Protein AF-A0A2J8TMK9-F1 (afdb_monomer)

Structure (mmCIF, N/CA/C/O backbone):
data_AF-A0A2J8TMK9-F1
#
_entry.id   AF-A0A2J8TMK9-F1
#
loop_
_atom_site.group_PDB
_atom_site.id
_atom_site.type_symbol
_atom_site.label_atom_id
_atom_site.label_alt_id
_atom_site.label_comp_id
_atom_site.label_asym_id
_atom_site.label_entity_id
_atom_site.label_seq_id
_atom_site.pdbx_PDB_ins_code
_atom_site.Cartn_x
_atom_site.Cartn_y
_atom_site.Cartn_z
_atom_site.occupancy
_atom_site.B_iso_or_equiv
_atom_site.auth_seq_id
_atom_site.auth_comp_id
_atom_site.auth_asym_id
_atom_site.auth_atom_id
_atom_site.pdbx_PDB_model_num
ATOM 1 N N . MET A 1 1 ? 7.540 -0.771 7.418 1.00 76.62 1 MET A N 1
ATOM 2 C CA . MET A 1 1 ? 7.944 0.410 6.617 1.00 76.62 1 MET A CA 1
ATOM 3 C C . MET A 1 1 ? 6.931 0.632 5.501 1.00 76.62 1 MET A C 1
ATOM 5 O O . MET A 1 1 ? 6.559 -0.346 4.865 1.00 76.62 1 MET A O 1
ATOM 9 N N . PRO A 1 2 ? 6.520 1.877 5.216 1.00 89.06 2 PRO A N 1
ATOM 10 C CA . PRO A 1 2 ? 5.528 2.160 4.183 1.00 89.06 2 PRO A CA 1
ATOM 11 C C . PRO A 1 2 ? 6.121 2.072 2.771 1.00 89.06 2 PRO A C 1
ATOM 13 O O . PRO A 1 2 ? 7.049 2.805 2.436 1.00 89.06 2 PRO A O 1
ATOM 16 N N . GLY A 1 3 ? 5.531 1.226 1.923 1.00 96.31 3 GLY A N 1
ATOM 17 C CA . GLY A 1 3 ? 5.799 1.164 0.481 1.00 96.31 3 GLY A CA 1
ATOM 18 C C . GLY A 1 3 ? 7.265 0.950 0.071 1.00 96.31 3 GLY A C 1
ATOM 19 O O . GLY A 1 3 ? 8.169 0.742 0.888 1.00 96.31 3 GLY A O 1
ATOM 20 N N . PHE A 1 4 ? 7.501 0.975 -1.238 1.00 96.06 4 PHE A N 1
ATOM 21 C CA . PHE A 1 4 ? 8.842 1.002 -1.821 1.00 96.06 4 PHE A CA 1
ATOM 22 C C . PHE A 1 4 ? 9.214 2.413 -2.270 1.00 96.06 4 PHE A C 1
ATOM 24 O O . PHE A 1 4 ? 8.444 3.062 -2.977 1.00 96.06 4 PHE A O 1
ATOM 31 N N . ASP A 1 5 ? 10.408 2.857 -1.880 1.00 93.25 5 ASP A N 1
ATOM 32 C CA . ASP A 1 5 ? 10.991 4.132 -2.301 1.00 93.25 5 ASP A CA 1
ATOM 33 C C . ASP A 1 5 ? 12.183 3.870 -3.223 1.00 93.25 5 ASP A C 1
ATOM 35 O O . ASP A 1 5 ? 13.347 3.986 -2.847 1.00 93.25 5 ASP A O 1
ATOM 39 N N . TYR A 1 6 ? 11.865 3.379 -4.419 1.00 93.00 6 TYR A N 1
ATOM 40 C CA . TYR A 1 6 ? 12.842 3.057 -5.448 1.00 93.00 6 TYR A CA 1
ATOM 41 C C . TYR A 1 6 ? 12.525 3.818 -6.724 1.00 93.00 6 TYR A C 1
ATOM 43 O O . TYR A 1 6 ? 11.364 4.077 -7.053 1.00 93.00 6 TYR A O 1
ATOM 51 N N . LYS A 1 7 ? 13.572 4.108 -7.495 1.00 92.19 7 LYS A N 1
ATOM 52 C CA . LYS A 1 7 ? 13.417 4.534 -8.879 1.00 92.19 7 LYS A CA 1
ATOM 53 C C . LYS A 1 7 ? 13.152 3.296 -9.733 1.00 92.19 7 LYS A C 1
ATOM 55 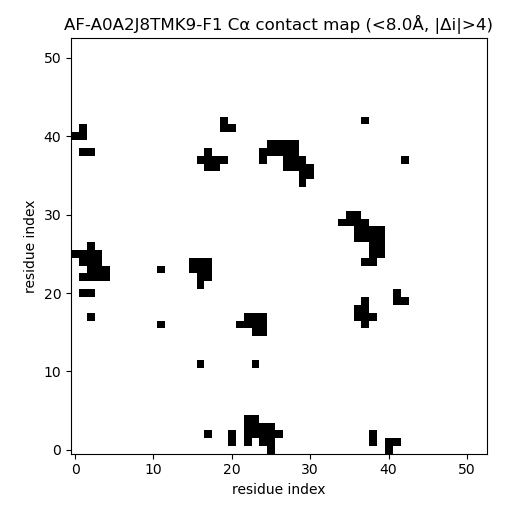O O . LYS A 1 7 ? 14.055 2.506 -9.988 1.00 92.19 7 LYS A O 1
ATOM 60 N N . PHE A 1 8 ? 11.905 3.119 -10.147 1.00 91.75 8 PHE A N 1
ATOM 61 C CA . PHE A 1 8 ? 11.524 2.034 -11.046 1.00 91.75 8 PHE A CA 1
ATOM 62 C C . PHE A 1 8 ? 11.935 2.366 -12.484 1.00 91.75 8 PHE A C 1
ATOM 64 O O . PHE A 1 8 ? 11.906 3.530 -12.884 1.00 91.75 8 PHE A O 1
ATOM 71 N N . LEU A 1 9 ? 12.300 1.337 -13.257 1.00 94.88 9 LEU A N 1
ATOM 72 C CA . LEU A 1 9 ? 12.597 1.470 -14.689 1.00 94.88 9 LEU A CA 1
ATOM 73 C C . LEU A 1 9 ? 11.378 1.983 -15.468 1.00 94.88 9 LEU A C 1
ATOM 75 O O . LEU A 1 9 ? 11.510 2.816 -16.358 1.00 94.88 9 LEU A O 1
ATOM 79 N N . GLU A 1 10 ? 10.188 1.526 -15.079 1.00 95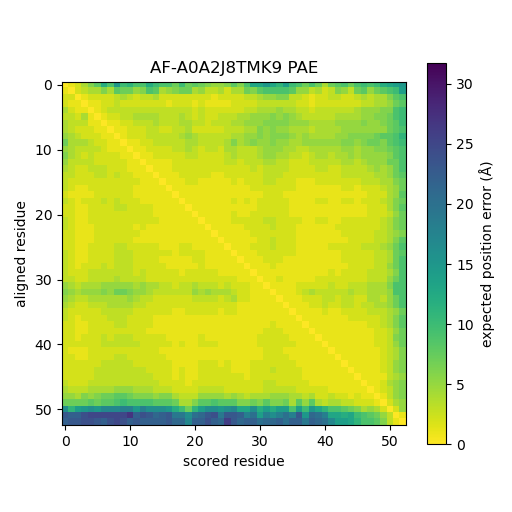.00 10 GLU A N 1
ATOM 80 C CA . GLU A 1 10 ? 8.910 1.946 -15.646 1.00 95.00 10 GLU A CA 1
ATOM 81 C C . GLU A 1 10 ? 7.977 2.475 -14.559 1.00 95.00 10 GLU A C 1
ATOM 83 O O . GLU A 1 10 ? 8.037 2.059 -13.398 1.00 95.00 10 GLU A O 1
ATOM 88 N N . LYS A 1 11 ? 7.059 3.371 -14.943 1.00 93.25 11 LYS A N 1
ATOM 89 C CA . LYS A 1 11 ? 6.054 3.899 -14.019 1.00 93.25 11 LYS A CA 1
ATOM 90 C C . LYS A 1 11 ? 5.132 2.765 -13.541 1.00 93.25 11 LYS A C 1
ATOM 92 O O . LYS A 1 11 ? 4.450 2.152 -14.367 1.00 93.25 11 LYS A O 1
ATOM 97 N N . PRO A 1 12 ? 5.019 2.524 -12.221 1.00 94.00 12 PRO A N 1
ATOM 98 C CA . PRO A 1 12 ? 4.128 1.494 -11.706 1.00 94.00 12 PRO A CA 1
ATOM 99 C C . PRO A 1 12 ? 2.666 1.765 -12.080 1.00 94.00 12 PRO A C 1
ATOM 101 O O . PRO A 1 12 ? 2.171 2.894 -12.001 1.00 94.00 12 PRO A O 1
ATOM 104 N N . LYS A 1 13 ? 1.946 0.707 -12.464 1.00 95.88 13 LYS A N 1
ATOM 105 C CA . LYS A 1 13 ? 0.504 0.778 -12.751 1.00 95.88 13 LYS A CA 1
ATOM 106 C C . LYS A 1 13 ? -0.251 1.206 -11.490 1.00 95.88 13 LYS A C 1
ATOM 108 O O . LYS A 1 13 ? 0.055 0.718 -10.407 1.00 95.88 13 LYS A O 1
ATOM 113 N N . ARG A 1 14 ? -1.304 2.027 -11.628 1.00 94.81 14 ARG A N 1
ATOM 114 C CA . ARG A 1 14 ? -2.083 2.559 -10.482 1.00 94.81 14 ARG A CA 1
ATOM 115 C C . ARG A 1 14 ? -2.554 1.482 -9.499 1.00 94.81 14 ARG A C 1
ATOM 117 O O . ARG A 1 14 ? -2.475 1.698 -8.301 1.00 94.81 14 ARG A O 1
ATOM 124 N N . ARG A 1 15 ? -2.966 0.307 -9.990 1.00 95.31 15 ARG A N 1
ATOM 125 C CA . ARG A 1 15 ? -3.401 -0.835 -9.155 1.00 95.31 15 ARG A CA 1
ATOM 126 C C . ARG A 1 15 ? -2.318 -1.419 -8.232 1.00 95.31 15 ARG A C 1
ATOM 128 O O . ARG A 1 15 ? -2.628 -2.254 -7.393 1.00 95.31 15 ARG A O 1
ATOM 135 N N . LEU A 1 16 ? -1.051 -1.068 -8.457 1.00 96.31 16 LEU A N 1
ATOM 136 C CA . LEU A 1 16 ? 0.095 -1.508 -7.657 1.00 96.31 16 LEU A CA 1
ATOM 137 C C . LEU A 1 16 ? 0.488 -0.470 -6.597 1.00 96.31 16 LEU A C 1
ATOM 139 O O . LEU A 1 16 ? 1.351 -0.747 -5.766 1.00 96.31 16 LEU A O 1
ATOM 143 N N . LEU A 1 17 ? -0.121 0.717 -6.634 1.00 97.44 17 LEU A N 1
ATOM 144 C CA . LEU A 1 17 ? 0.141 1.794 -5.693 1.00 97.44 17 LEU A CA 1
ATOM 145 C C . LEU A 1 17 ? -0.783 1.668 -4.485 1.00 97.44 17 LEU A C 1
ATOM 147 O O . LEU A 1 17 ? -1.975 1.403 -4.628 1.00 97.44 17 LEU A O 1
ATOM 151 N N . CYS A 1 18 ? -0.224 1.893 -3.302 1.00 98.00 18 CYS A N 1
ATOM 152 C CA . CYS A 1 18 ? -0.985 2.003 -2.071 1.00 98.00 18 CYS A CA 1
ATOM 153 C C . CYS A 1 18 ? -1.8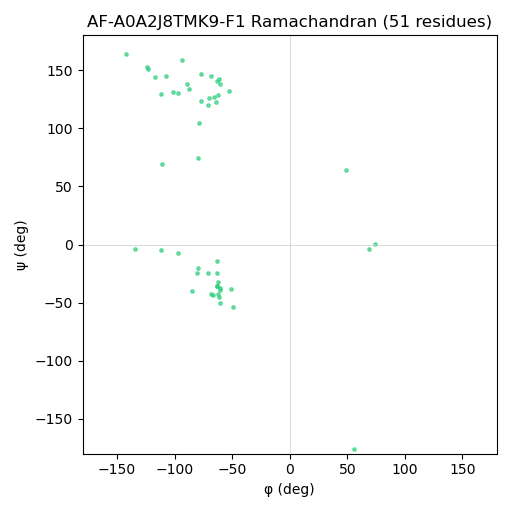01 3.307 -2.092 1.00 98.00 18 CYS A C 1
ATOM 1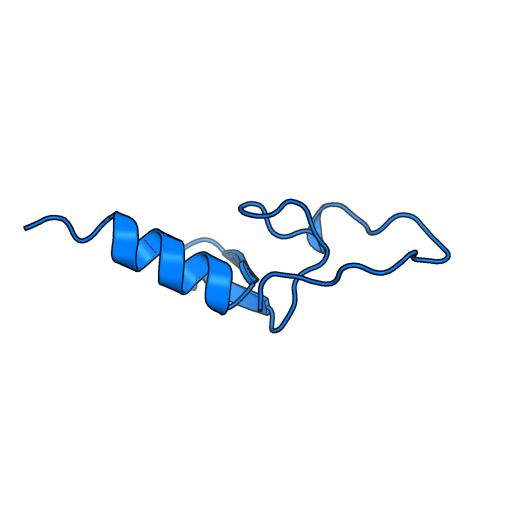55 O O . CYS A 1 18 ? -1.199 4.374 -2.245 1.00 98.00 18 CYS A O 1
ATOM 157 N N . PRO A 1 19 ? -3.129 3.273 -1.878 1.00 97.12 19 PRO A N 1
ATOM 158 C CA . PRO A 1 19 ? -3.941 4.489 -1.810 1.00 97.12 19 PRO A CA 1
ATOM 159 C C . PRO A 1 19 ? -3.570 5.429 -0.653 1.00 97.12 19 PRO A C 1
ATOM 161 O O . PRO A 1 19 ? -3.821 6.623 -0.750 1.00 97.12 19 PRO A O 1
ATOM 164 N N . LEU A 1 20 ? -2.963 4.907 0.422 1.00 97.00 20 LEU A N 1
ATOM 165 C CA . LEU A 1 20 ? -2.618 5.686 1.618 1.00 97.00 20 LEU A CA 1
ATOM 166 C C . LEU A 1 20 ? -1.278 6.422 1.496 1.00 97.00 20 LEU A C 1
ATOM 168 O O . LEU A 1 20 ? -1.168 7.560 1.931 1.00 97.00 20 LEU A O 1
ATOM 172 N N . CYS A 1 21 ? -0.253 5.792 0.910 1.00 97.19 21 CYS A N 1
ATOM 173 C CA . CYS A 1 21 ? 1.084 6.395 0.816 1.00 97.19 21 CYS A CA 1
ATOM 174 C C . CYS A 1 21 ? 1.515 6.767 -0.609 1.00 97.19 21 CYS A C 1
ATOM 176 O O . CYS A 1 21 ? 2.599 7.313 -0.791 1.00 97.19 21 CYS A O 1
ATOM 178 N N . GLY A 1 22 ? 0.722 6.435 -1.634 1.00 96.00 22 GLY A N 1
ATOM 179 C CA . GLY A 1 22 ? 1.009 6.737 -3.043 1.00 96.00 22 GLY A CA 1
ATOM 180 C C . GLY A 1 22 ? 2.182 5.961 -3.659 1.00 96.00 22 GLY A C 1
ATOM 181 O O . GLY A 1 22 ? 2.432 6.080 -4.858 1.00 96.00 22 GLY A O 1
ATOM 182 N N . LYS A 1 23 ? 2.891 5.148 -2.870 1.00 97.19 23 LYS A N 1
ATOM 183 C CA . LYS A 1 23 ? 4.048 4.348 -3.294 1.00 97.19 23 LYS A CA 1
ATOM 184 C C . LYS A 1 23 ? 3.630 2.931 -3.706 1.00 97.19 23 LYS A C 1
ATOM 186 O O . LYS A 1 23 ? 2.577 2.457 -3.265 1.00 97.19 23 LYS A O 1
ATOM 191 N N . PRO A 1 24 ? 4.437 2.215 -4.512 1.00 97.31 24 PRO A N 1
ATOM 192 C 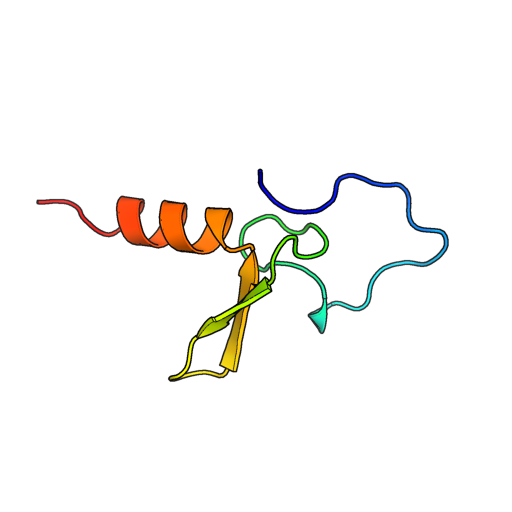CA . PRO A 1 24 ? 4.232 0.791 -4.753 1.00 97.31 24 PRO A CA 1
ATOM 193 C C . PRO A 1 24 ? 4.142 0.023 -3.438 1.00 97.31 24 PRO A C 1
ATOM 195 O O . PRO A 1 24 ? 4.947 0.247 -2.529 1.00 97.31 24 PRO A O 1
ATOM 198 N N . MET A 1 25 ? 3.130 -0.837 -3.332 1.00 97.62 25 MET A N 1
ATOM 199 C CA . MET A 1 25 ? 2.810 -1.514 -2.080 1.00 97.62 25 MET A CA 1
ATOM 200 C C . MET A 1 25 ? 3.957 -2.417 -1.624 1.00 97.62 25 MET A C 1
ATOM 202 O O . MET A 1 25 ? 4.423 -3.265 -2.384 1.00 97.62 25 MET A O 1
ATOM 206 N N . ARG A 1 26 ? 4.369 -2.258 -0.365 1.00 97.31 26 ARG A N 1
ATOM 207 C CA . ARG A 1 26 ? 5.222 -3.213 0.347 1.00 97.31 26 ARG A CA 1
ATOM 208 C C . ARG A 1 26 ? 4.319 -4.103 1.182 1.00 97.31 26 ARG A C 1
ATOM 210 O O . ARG A 1 26 ? 3.473 -3.563 1.888 1.00 97.31 26 ARG A O 1
ATOM 217 N N . GLU A 1 27 ? 4.507 -5.417 1.071 1.00 97.56 27 GLU A N 1
ATOM 218 C CA . GLU A 1 27 ? 3.702 -6.422 1.785 1.00 97.56 27 GLU A CA 1
ATOM 219 C C . GLU A 1 27 ? 2.197 -6.138 1.614 1.00 97.56 27 GLU A C 1
ATOM 221 O O . GLU A 1 27 ? 1.521 -5.731 2.558 1.00 97.56 27 GLU A O 1
ATOM 226 N N . PRO A 1 28 ? 1.676 -6.224 0.370 1.00 97.62 28 PRO A N 1
ATOM 227 C CA . PRO A 1 28 ? 0.308 -5.828 0.085 1.00 97.62 28 PRO A CA 1
ATOM 228 C C . PRO A 1 28 ? -0.698 -6.737 0.794 1.00 97.62 28 PRO A C 1
ATOM 230 O O . PRO A 1 28 ? -0.699 -7.9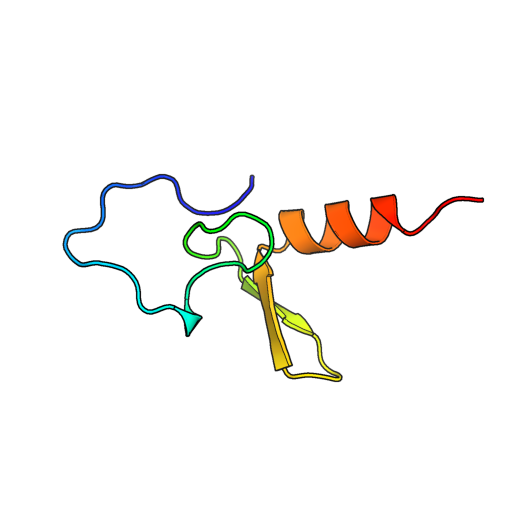49 0.587 1.00 97.62 28 PRO A O 1
ATOM 233 N N . VAL A 1 29 ? -1.614 -6.129 1.540 1.00 97.56 29 VAL A N 1
ATOM 234 C CA . VAL A 1 29 ? -2.777 -6.789 2.146 1.00 97.56 29 VAL A CA 1
ATOM 235 C C . VAL A 1 29 ? -4.046 -6.372 1.411 1.00 97.56 29 VAL A C 1
ATOM 237 O O . VAL A 1 29 ? -4.148 -5.236 0.942 1.00 97.56 29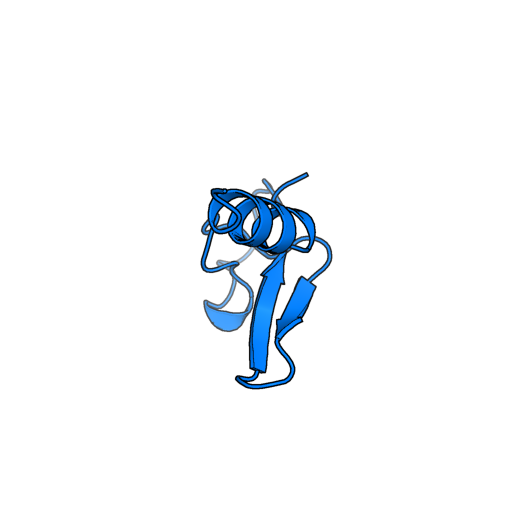 VAL A O 1
ATOM 240 N N . GLN A 1 30 ? -5.008 -7.289 1.278 1.00 97.88 30 GLN A N 1
ATOM 241 C CA . GLN A 1 30 ? -6.281 -7.043 0.597 1.00 97.88 30 GLN A CA 1
ATOM 242 C C . GLN A 1 30 ? -7.435 -7.053 1.600 1.00 97.88 30 GLN A C 1
ATOM 244 O O . GLN A 1 30 ? -7.599 -8.013 2.349 1.00 97.88 30 GLN A O 1
ATOM 249 N N . VAL A 1 31 ? -8.271 -6.016 1.574 1.00 96.38 31 VAL A N 1
ATOM 250 C CA . VAL A 1 31 ? -9.500 -5.968 2.373 1.00 96.38 31 VAL A CA 1
ATOM 251 C C . VAL A 1 31 ? -10.506 -6.954 1.785 1.00 96.38 31 VAL A C 1
ATOM 253 O O . VAL A 1 31 ? -10.894 -6.828 0.623 1.00 96.38 31 VAL A O 1
ATOM 256 N N . SER A 1 32 ? -10.938 -7.939 2.572 1.00 95.62 32 SER A N 1
ATOM 257 C CA . SER A 1 32 ? -11.798 -9.035 2.103 1.00 95.62 32 SER A CA 1
ATOM 258 C C . SER A 1 32 ? -13.168 -8.568 1.602 1.00 95.62 32 SER A C 1
ATOM 260 O O . SER A 1 32 ? -13.697 -9.145 0.659 1.00 95.62 32 SER A O 1
ATOM 262 N N . THR A 1 33 ? -13.721 -7.502 2.183 1.00 96.75 33 THR A N 1
ATOM 263 C CA . THR A 1 33 ? -15.076 -7.015 1.878 1.00 96.75 33 THR A CA 1
ATOM 264 C C . THR A 1 33 ? -15.172 -6.169 0.609 1.00 96.75 33 THR A C 1
ATOM 266 O O . THR A 1 33 ? -16.245 -6.087 0.021 1.00 96.75 33 THR A O 1
ATOM 269 N N . CYS A 1 34 ? -14.081 -5.531 0.170 1.00 95.56 34 CYS A N 1
ATOM 270 C CA . CYS A 1 34 ? -14.101 -4.609 -0.976 1.00 95.56 34 CYS A CA 1
ATOM 271 C C . CYS A 1 34 ? -12.950 -4.801 -1.976 1.00 95.56 34 CYS A C 1
ATOM 273 O O . CYS A 1 34 ? -12.906 -4.119 -2.996 1.00 95.56 34 CYS A O 1
ATOM 275 N N . GLY A 1 35 ? -12.007 -5.708 -1.710 1.00 95.94 35 GLY A N 1
ATOM 276 C CA . GLY A 1 35 ? -10.919 -6.058 -2.628 1.00 95.94 35 GLY A CA 1
ATOM 277 C C . GLY A 1 35 ? -9.804 -5.014 -2.766 1.00 95.94 35 GLY A C 1
ATOM 278 O O . GLY A 1 35 ? -8.846 -5.246 -3.506 1.00 95.94 35 GLY A O 1
ATOM 279 N N . HIS A 1 36 ? -9.882 -3.881 -2.063 1.00 96.31 36 HIS A N 1
ATOM 280 C CA . HIS A 1 36 ? -8.841 -2.852 -2.091 1.00 96.31 36 HIS A CA 1
ATOM 281 C C . HIS A 1 36 ? -7.554 -3.334 -1.419 1.00 96.31 36 HIS A C 1
ATOM 283 O O . HIS A 1 36 ? -7.597 -4.079 -0.438 1.00 96.31 36 HIS A O 1
ATOM 289 N N . ARG A 1 37 ? -6.404 -2.900 -1.949 1.00 98.00 37 ARG A N 1
ATOM 290 C CA . ARG A 1 37 ? -5.078 -3.298 -1.466 1.00 98.00 37 ARG A CA 1
ATOM 291 C C . ARG A 1 37 ? -4.289 -2.113 -0.933 1.00 98.00 37 ARG A C 1
ATOM 293 O O . ARG A 1 37 ? -4.356 -1.019 -1.491 1.00 98.00 37 ARG A O 1
ATOM 300 N N . PHE A 1 38 ? -3.518 -2.367 0.116 1.00 98.25 38 PHE A N 1
ATOM 301 C CA . PHE A 1 38 ? -2.698 -1.386 0.824 1.00 98.25 38 PHE A CA 1
ATOM 302 C C . PHE A 1 38 ? -1.376 -2.031 1.248 1.00 98.25 38 PHE A C 1
ATOM 304 O O . PHE A 1 38 ? -1.285 -3.254 1.288 1.00 98.25 38 PHE A O 1
ATOM 311 N N . CYS A 1 39 ? -0.362 -1.239 1.606 1.00 98.56 39 CYS A N 1
ATOM 312 C CA . CYS A 1 39 ? 0.752 -1.779 2.395 1.00 98.56 39 CYS A CA 1
ATOM 313 C C . CYS A 1 39 ? 0.222 -2.242 3.757 1.00 98.56 39 CYS A C 1
ATOM 315 O O . CYS A 1 39 ? -0.572 -1.501 4.346 1.00 98.56 39 CYS A O 1
ATOM 317 N N . ASP A 1 40 ? 0.710 -3.368 4.281 1.00 97.75 40 ASP A N 1
ATOM 318 C CA . ASP A 1 40 ? 0.334 -3.859 5.616 1.00 97.75 40 ASP A CA 1
ATOM 319 C C . ASP A 1 40 ? 0.451 -2.758 6.683 1.00 97.75 40 ASP A C 1
ATOM 321 O O . ASP A 1 40 ? -0.540 -2.372 7.306 1.00 97.75 40 ASP A O 1
ATOM 325 N N . THR A 1 41 ? 1.623 -2.121 6.784 1.00 97.75 41 THR A N 1
ATOM 326 C CA . THR A 1 41 ? 1.848 -1.073 7.793 1.00 97.75 41 THR A CA 1
ATOM 327 C C . THR A 1 41 ? 0.945 0.145 7.613 1.00 97.75 41 THR A C 1
ATOM 329 O O . THR A 1 41 ? 0.499 0.723 8.596 1.00 97.75 41 THR A O 1
ATOM 332 N N . CYS A 1 42 ? 0.641 0.535 6.369 1.00 97.94 42 CYS A N 1
ATOM 333 C CA . CYS A 1 42 ? -0.231 1.685 6.120 1.00 97.94 42 CYS A CA 1
ATOM 334 C C . CYS A 1 42 ? -1.670 1.398 6.557 1.00 97.94 42 CYS A C 1
ATOM 336 O O . CYS A 1 42 ? -2.308 2.264 7.150 1.00 97.94 42 CYS A O 1
ATOM 338 N N . LEU A 1 43 ? -2.187 0.199 6.266 1.00 96.69 43 LEU A N 1
ATOM 339 C CA . LEU A 1 43 ? -3.542 -0.167 6.669 1.00 96.69 43 LEU A CA 1
ATOM 340 C C . LEU A 1 43 ? -3.653 -0.270 8.193 1.00 96.69 43 LEU A C 1
ATOM 342 O O . LEU A 1 43 ? -4.603 0.260 8.760 1.00 96.69 43 LEU A O 1
ATOM 346 N N . GLN A 1 44 ? -2.678 -0.894 8.859 1.00 95.62 44 GLN A N 1
ATOM 347 C CA . GLN A 1 44 ? -2.667 -1.009 10.320 1.00 95.62 44 GLN A CA 1
ATOM 348 C C . GLN A 1 44 ? -2.617 0.359 11.015 1.00 95.62 44 GLN A C 1
ATOM 350 O O . GLN A 1 44 ? -3.391 0.606 11.938 1.00 95.62 44 GLN A O 1
ATOM 355 N N . GLU A 1 45 ? -1.758 1.274 10.557 1.00 95.88 45 GLU A N 1
ATOM 356 C CA . GLU A 1 45 ? -1.682 2.640 11.092 1.00 95.88 45 GLU A CA 1
ATOM 357 C C . GLU A 1 45 ? -2.991 3.411 10.890 1.00 95.88 45 GLU A C 1
ATOM 359 O O . GLU A 1 45 ? -3.464 4.068 11.819 1.00 95.88 45 GLU A O 1
ATOM 364 N N . PHE A 1 46 ? -3.602 3.292 9.706 1.00 94.75 46 PHE A N 1
ATOM 365 C CA . PHE A 1 46 ? -4.894 3.908 9.415 1.00 94.75 46 PHE A CA 1
ATOM 366 C C . PHE A 1 46 ? -5.985 3.376 10.349 1.00 94.75 46 PHE A C 1
ATOM 368 O O . PHE A 1 46 ? -6.655 4.164 11.013 1.00 94.75 46 PHE A O 1
ATOM 375 N N . LEU A 1 47 ? -6.121 2.054 10.482 1.00 93.06 47 LEU A N 1
ATOM 376 C CA . LEU A 1 47 ? -7.104 1.444 11.382 1.00 93.06 47 LEU A CA 1
ATOM 37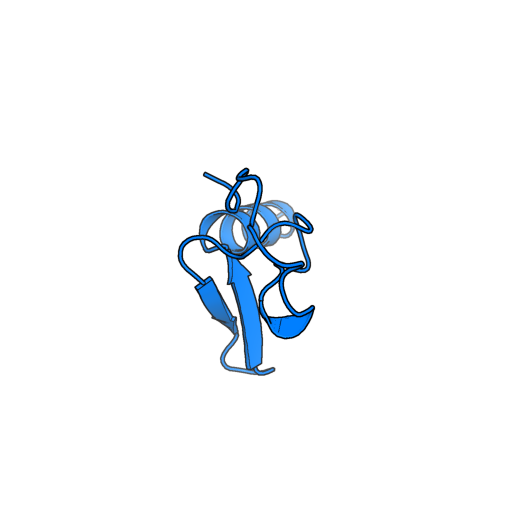7 C C . LEU A 1 47 ? -6.874 1.840 12.847 1.00 93.06 47 LEU A C 1
ATOM 379 O O . LEU A 1 47 ? -7.837 2.144 13.546 1.00 93.06 47 LEU A O 1
ATOM 383 N N . ARG A 1 48 ? -5.615 1.920 13.296 1.00 94.31 48 ARG A N 1
ATOM 384 C CA . ARG A 1 48 ? -5.270 2.402 14.641 1.00 94.31 48 ARG A CA 1
ATOM 385 C C . ARG A 1 48 ? -5.673 3.864 14.850 1.00 94.31 48 ARG A C 1
ATOM 387 O O . ARG A 1 48 ? -6.087 4.219 15.943 1.00 94.31 48 ARG A O 1
ATOM 394 N N . SER A 1 49 ? -5.572 4.709 13.821 1.00 91.19 49 SER A N 1
ATOM 395 C CA . SER A 1 49 ? -5.993 6.119 13.904 1.00 91.19 49 SER A CA 1
ATOM 396 C C . SER A 1 49 ? -7.513 6.310 13.970 1.00 91.19 49 SER A C 1
ATOM 398 O O . SER A 1 49 ? -7.971 7.319 14.495 1.00 91.19 49 SER A O 1
ATOM 400 N N . LEU A 1 50 ? -8.292 5.344 13.466 1.00 86.88 50 LEU A N 1
ATOM 401 C CA . LEU A 1 50 ? -9.756 5.340 13.575 1.00 86.88 50 LEU A CA 1
ATOM 402 C C . LEU A 1 50 ? -10.248 4.850 14.942 1.00 86.88 50 LEU A C 1
ATOM 404 O O . LEU A 1 50 ? -11.388 5.115 15.315 1.00 86.88 50 LEU A O 1
ATOM 408 N N . GLN A 1 51 ? -9.406 4.125 15.677 1.00 70.06 51 GLN A N 1
ATOM 409 C CA . GLN A 1 51 ? -9.672 3.693 17.045 1.00 70.06 51 GLN A CA 1
ATOM 410 C C . GLN A 1 51 ? -9.390 4.856 18.003 1.00 70.06 51 GLN A C 1
ATOM 412 O O . GLN A 1 51 ? -8.369 4.895 18.686 1.00 70.06 51 GLN A O 1
ATOM 417 N N . VAL A 1 52 ? -10.297 5.830 18.018 1.00 58.28 52 VAL A N 1
ATOM 418 C CA . VAL A 1 52 ? -10.394 6.823 19.094 1.00 58.28 52 VAL A CA 1
ATOM 419 C C . VAL A 1 52 ? -11.311 6.226 20.176 1.00 58.28 52 VAL A C 1
ATOM 421 O O . VAL A 1 52 ? -12.337 5.653 19.797 1.00 58.28 52 VAL A O 1
ATOM 424 N N . PRO A 1 53 ? -10.967 6.278 21.478 1.00 57.78 53 PRO A N 1
ATOM 425 C CA . PRO A 1 53 ? -11.938 6.004 22.538 1.00 57.78 53 PRO A CA 1
ATOM 426 C C . PRO A 1 53 ? -13.098 7.009 22.530 1.00 57.78 53 PRO A C 1
ATOM 428 O O . PRO A 1 53 ? -12.880 8.173 22.117 1.00 57.78 53 PRO A O 1
#

Sequence (53 aa):
MPGFDYKFLEKPKRRLLCPLCGKPMREPVQVSTCGHRFCDTCLQEFLRSLQVP

Radius of gyration: 11.98 Å; Cα contacts (8 Å, |Δi|>4): 65; chains: 1; bounding box: 28×16×38 Å

Solvent-accessible surface area (backbone atoms only — not comparable to full-atom values): 3341 Å² total; per-residue (Å²): 117,77,35,55,95,70,91,65,97,59,86,78,56,72,93,51,30,11,83,87,78,70,26,44,44,32,70,69,42,66,43,86,92,77,67,53,55,29,14,44,57,50,50,54,52,52,56,55,68,70,64,67,134

pLDDT: mean 93.39, std 8.53, range [57.78, 98.56]

Organ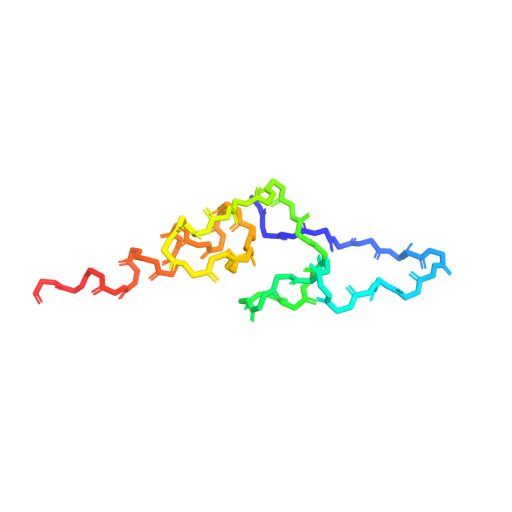ism: Pongo abelii (NCBI:txid9601)

Mean predicted aligned error: 3.47 Å

Nearest PDB structures (foldseek):
  6wi7-assembly1_A  TM=8.233E-01  e=5.365E-03  Homo sapiens
  8pp7-assembly1_M  TM=8.588E-01  e=2.589E-02  Homo sapiens
  3lrq-assembly2_B  TM=9.508E-01  e=6.750E-02  Homo sapiens
  2ckl-assembly1_B  TM=7.046E-01  e=1.139E-02  Mus musculus
  3rpg-assembly1_C  TM=7.009E-01  e=1.220E-02  Homo sapiens

InterPro domains:
  IPR001841 Zinc finger, RING-type [PS50089] (18-53)
  IPR013083 Zinc finger, RING/FYVE/PHD-type [G3DSA:3.30.40.10] (1-52)
  IPR017907 Zinc finger, RING-type, conserved site [PS00518] (34-43)
  IPR018957 Zinc finger, C3HC4 RING-type [PF00097] (18-49)

Secondary structure (DSSP, 8-state):
--S-----SSPPPGGGB-TTTSSBPSSEEE-TTT--EEEHHHHHHHHHHH---

Foldseek 3Di:
DAADDDDDPDDDDPLQAAPQPRHRADCWDADPPPRRIHHPVRVVVVVVVVPDD